Protein AF-A0A7S2CGE5-F1 (afdb_monomer)

Mean predicted aligned error: 15.06 Å

Secondary structure (DSSP, 8-state):
-----PPPTT--------TTSPPP--TTT-----BTTB-EE--SS--GGGG-EEHHHHHHHHHH-SSGGGGTB-TTT-PBP--S--SS-SS-HHHHHHHHHHHHHHH--

Structure (mmCIF, N/CA/C/O backbone):
data_AF-A0A7S2CGE5-F1
#
_entry.id   AF-A0A7S2CGE5-F1
#
loop_
_atom_site.group_PDB
_atom_site.id
_atom_site.type_symbol
_atom_site.label_atom_id
_atom_site.label_alt_id
_atom_site.label_comp_id
_atom_site.label_asym_id
_atom_site.label_entity_id
_atom_site.label_seq_id
_atom_site.pdbx_PDB_ins_code
_atom_site.Cartn_x
_atom_site.Cartn_y
_atom_site.Cartn_z
_atom_site.occupancy
_atom_site.B_iso_or_equiv
_atom_site.auth_seq_id
_atom_site.auth_comp_id
_atom_site.auth_asym_id
_atom_site.auth_atom_id
_atom_site.pdbx_PDB_model_num
ATOM 1 N N . GLN A 1 1 ? -40.946 29.795 0.518 1.00 42.22 1 GLN A N 1
ATOM 2 C CA . GLN A 1 1 ? -39.621 29.555 1.128 1.00 42.22 1 GLN A CA 1
ATOM 3 C C . GLN A 1 1 ? -39.083 28.282 0.506 1.00 42.22 1 GLN A C 1
ATOM 5 O O . GLN A 1 1 ? -39.381 27.194 0.972 1.00 42.22 1 GLN A O 1
ATOM 10 N N . GLY A 1 2 ? -38.450 28.428 -0.653 1.00 48.34 2 GLY A N 1
ATOM 11 C CA . GLY A 1 2 ? -37.945 27.319 -1.448 1.00 48.34 2 GLY A CA 1
ATOM 12 C C . GLY A 1 2 ? -36.465 27.532 -1.679 1.00 48.34 2 GLY A C 1
ATOM 13 O O . GLY A 1 2 ? -36.089 28.561 -2.22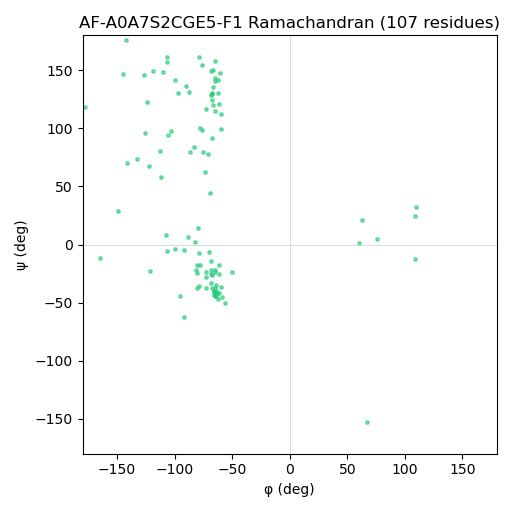3 1.00 48.34 2 GLY A O 1
ATOM 14 N N . TYR A 1 3 ? -35.662 26.557 -1.269 1.00 43.81 3 TYR A N 1
ATOM 15 C CA . TYR A 1 3 ? -34.275 26.420 -1.690 1.00 43.81 3 TYR A CA 1
ATOM 16 C C . TYR A 1 3 ? -33.996 24.928 -1.885 1.00 43.81 3 TYR A C 1
ATOM 18 O O . TYR A 1 3 ? -33.287 24.294 -1.113 1.00 43.81 3 TYR A O 1
ATOM 26 N N . LEU A 1 4 ? -34.593 24.349 -2.931 1.00 52.94 4 LEU A N 1
ATOM 27 C CA . LEU A 1 4 ? -34.052 23.141 -3.551 1.00 52.94 4 LEU A CA 1
ATOM 28 C C . LEU A 1 4 ? -32.838 23.573 -4.381 1.00 52.94 4 LEU A C 1
ATOM 30 O O . LEU A 1 4 ? -32.926 23.793 -5.587 1.00 52.94 4 LEU A O 1
ATOM 34 N N . GLY A 1 5 ? -31.710 23.767 -3.700 1.00 41.06 5 GLY A N 1
ATOM 35 C CA . GLY A 1 5 ? -30.412 23.941 -4.335 1.00 41.06 5 GLY A CA 1
ATOM 36 C C . GLY A 1 5 ? -29.896 22.579 -4.777 1.00 41.06 5 GLY A C 1
ATOM 37 O O . GLY A 1 5 ? -29.410 21.797 -3.967 1.00 41.06 5 GLY A O 1
ATOM 38 N N . ARG A 1 6 ? -30.036 22.275 -6.065 1.00 44.06 6 ARG A N 1
ATOM 39 C CA . ARG A 1 6 ? -29.424 21.108 -6.704 1.00 44.06 6 ARG A CA 1
ATOM 40 C C . ARG A 1 6 ? -27.893 21.243 -6.573 1.00 44.06 6 ARG A C 1
ATOM 42 O O . ARG A 1 6 ? -27.367 22.254 -7.042 1.00 44.06 6 ARG A O 1
ATOM 49 N N . PRO A 1 7 ? -27.169 20.304 -5.936 1.00 45.47 7 PRO A N 1
ATOM 50 C CA . PRO A 1 7 ? -25.721 20.424 -5.806 1.00 45.47 7 PRO A CA 1
ATOM 51 C C . PRO A 1 7 ? -25.056 20.353 -7.193 1.00 45.47 7 PRO A C 1
ATOM 53 O O . PRO A 1 7 ? -25.539 19.624 -8.068 1.00 45.47 7 PRO A O 1
ATOM 56 N N . PRO A 1 8 ? -23.976 21.122 -7.429 1.00 42.09 8 PRO A N 1
ATOM 57 C CA . PRO A 1 8 ? -23.293 21.149 -8.715 1.00 42.09 8 PRO A CA 1
ATOM 58 C C . PRO A 1 8 ? -22.710 19.773 -9.053 1.00 42.09 8 PRO A C 1
ATOM 60 O O . PRO A 1 8 ? -21.999 19.155 -8.259 1.00 42.09 8 PRO A O 1
ATOM 63 N N . ALA A 1 9 ? -23.002 19.309 -10.267 1.00 49.25 9 ALA A N 1
ATOM 64 C CA . ALA A 1 9 ? -22.442 18.102 -10.853 1.00 49.25 9 ALA A CA 1
ATOM 65 C C . ALA A 1 9 ? -20.961 18.323 -11.213 1.00 49.25 9 ALA A C 1
ATOM 67 O O . ALA A 1 9 ? -20.640 18.571 -12.369 1.00 49.25 9 ALA A O 1
ATOM 68 N N . SER A 1 10 ? -20.061 18.288 -10.227 1.00 59.66 10 SER A N 1
ATOM 69 C CA . SER A 1 10 ? -18.611 18.171 -10.484 1.00 59.66 10 SER A CA 1
ATOM 70 C C . SER A 1 10 ? -17.749 17.783 -9.283 1.00 59.66 10 SER A C 1
ATOM 72 O O . SER A 1 10 ? -16.595 17.419 -9.475 1.00 59.66 10 SER A O 1
ATOM 74 N N . ARG A 1 11 ? -18.261 17.788 -8.050 1.00 49.34 11 ARG A N 1
ATOM 75 C CA . ARG A 1 11 ? -17.490 17.296 -6.901 1.00 49.34 11 ARG A CA 1
ATOM 76 C C . ARG A 1 11 ? -18.045 15.951 -6.491 1.00 49.34 11 ARG A C 1
ATOM 78 O O . ARG A 1 11 ? -19.015 15.894 -5.748 1.00 49.34 11 ARG A O 1
ATOM 85 N N . ARG A 1 12 ? -17.448 14.870 -6.995 1.00 48.12 12 ARG A N 1
ATOM 86 C CA . ARG A 1 12 ? -17.553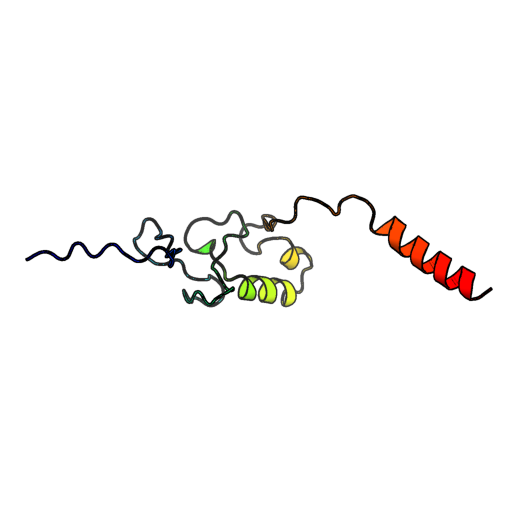 13.566 -6.330 1.00 48.12 12 ARG A CA 1
ATOM 87 C C . ARG A 1 12 ? -16.957 13.776 -4.936 1.00 48.12 12 ARG A C 1
ATOM 89 O O . ARG A 1 12 ? -15.751 14.007 -4.866 1.00 48.12 12 ARG A O 1
ATOM 96 N N . PRO A 1 13 ? -17.712 13.725 -3.828 1.00 46.72 13 PRO A N 1
ATOM 97 C CA . PRO A 1 13 ? -17.067 13.474 -2.563 1.00 46.72 13 PRO A CA 1
ATOM 98 C C . PRO A 1 13 ? -16.780 11.976 -2.600 1.00 46.72 13 PRO A C 1
ATOM 100 O O . PRO A 1 13 ? -17.660 11.163 -2.327 1.00 46.72 13 PRO A O 1
ATOM 103 N N . CYS A 1 14 ? -15.557 11.586 -2.949 1.00 44.91 14 CYS A N 1
ATOM 104 C CA . CYS A 1 14 ? -15.057 10.257 -2.600 1.00 44.91 14 CYS A CA 1
ATOM 105 C C . CYS A 1 14 ? -14.833 10.175 -1.076 1.00 44.91 14 CYS A C 1
ATOM 107 O O . CYS A 1 14 ? -13.807 9.693 -0.621 1.00 44.91 14 CYS A O 1
ATOM 109 N N . ALA A 1 15 ? -15.767 10.672 -0.261 1.00 51.34 15 ALA A N 1
ATOM 110 C CA . ALA A 1 15 ? -15.790 10.407 1.164 1.00 51.34 15 ALA A CA 1
ATOM 111 C C . ALA A 1 15 ? -16.557 9.098 1.325 1.00 51.34 15 ALA A C 1
ATOM 113 O O . ALA A 1 15 ? -17.762 9.075 1.564 1.00 51.34 15 ALA A O 1
ATOM 114 N N . MET A 1 16 ? -15.857 7.999 1.070 1.00 55.38 16 MET A N 1
ATOM 115 C CA . MET A 1 16 ? -16.330 6.656 1.378 1.00 55.38 16 MET A CA 1
ATOM 116 C C . MET A 1 16 ? -16.365 6.566 2.904 1.00 55.38 16 MET A C 1
ATOM 118 O O . MET A 1 16 ? -15.347 6.327 3.542 1.00 55.38 16 MET A O 1
ATOM 122 N N . VAL A 1 17 ? -17.519 6.904 3.476 1.00 52.84 17 VAL A N 1
ATOM 123 C CA . VAL A 1 17 ? -17.778 6.841 4.913 1.00 52.84 17 VAL A CA 1
ATOM 124 C C . VAL A 1 17 ? -17.748 5.365 5.309 1.00 52.84 17 VAL A C 1
ATOM 126 O O . VAL A 1 17 ? -18.491 4.561 4.746 1.00 52.84 17 VAL A O 1
ATOM 129 N N . ASP A 1 18 ? -16.848 4.997 6.220 1.00 56.41 18 ASP A N 1
ATOM 130 C CA . ASP A 1 18 ? -16.852 3.669 6.840 1.00 56.41 18 ASP A CA 1
ATOM 131 C C . ASP A 1 18 ? -18.135 3.493 7.683 1.00 56.41 18 ASP A C 1
ATOM 133 O O . ASP A 1 18 ? -18.733 4.488 8.087 1.00 56.41 18 ASP A O 1
ATOM 137 N N . ASP A 1 19 ? -18.569 2.259 7.973 1.00 57.38 19 ASP A N 1
ATOM 138 C CA . ASP A 1 19 ? -19.809 1.934 8.724 1.00 57.38 19 ASP A CA 1
ATOM 139 C C . ASP A 1 19 ? -19.943 2.705 10.060 1.00 57.38 19 ASP A C 1
ATOM 141 O O . ASP A 1 19 ? -21.037 2.988 10.541 1.00 57.38 19 ASP A O 1
ATOM 145 N N . THR A 1 20 ? -18.811 3.154 10.606 1.00 60.50 20 THR A N 1
ATOM 146 C CA . THR A 1 20 ? -18.688 3.978 11.818 1.00 60.50 20 THR A CA 1
ATOM 147 C C . THR A 1 20 ? -18.904 5.490 11.631 1.00 60.50 20 THR A C 1
ATOM 149 O O . THR A 1 20 ? -18.758 6.247 12.592 1.00 60.50 20 THR A O 1
ATOM 152 N N . GLY A 1 21 ? -19.227 5.983 10.431 1.00 61.34 21 GLY A N 1
ATOM 153 C CA . GLY A 1 21 ? -19.433 7.420 10.184 1.00 61.34 21 GLY A CA 1
ATOM 154 C C . GLY A 1 21 ? -18.141 8.251 10.114 1.00 61.34 21 GLY A C 1
ATOM 155 O O . GLY A 1 21 ? -18.204 9.474 10.000 1.00 61.34 21 GLY A O 1
ATOM 156 N N . THR A 1 22 ? -16.972 7.605 10.182 1.00 68.50 22 THR A N 1
ATOM 157 C CA . THR A 1 22 ? -15.653 8.259 10.231 1.00 68.50 22 THR A CA 1
ATOM 158 C C . THR A 1 22 ? -14.992 8.255 8.852 1.00 68.50 22 THR 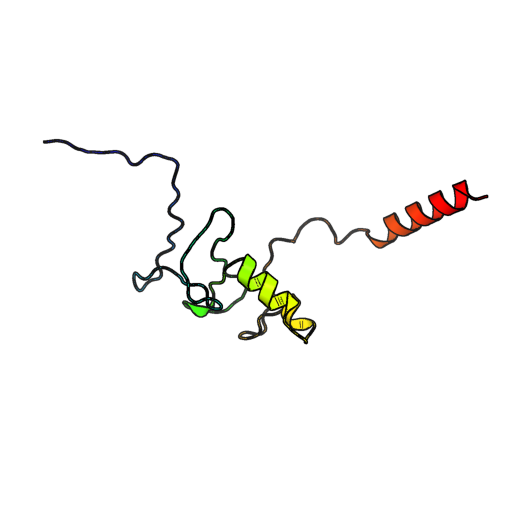A C 1
ATOM 160 O O . THR A 1 22 ? -15.100 7.283 8.098 1.00 68.50 22 THR A O 1
ATOM 163 N N . ARG A 1 23 ? -14.312 9.355 8.500 1.00 74.50 23 ARG A N 1
ATOM 164 C CA . ARG A 1 23 ? -13.541 9.458 7.251 1.00 74.50 23 ARG A CA 1
ATOM 165 C C . ARG A 1 23 ? -12.348 8.493 7.311 1.00 74.50 23 ARG A C 1
ATOM 167 O O . ARG A 1 23 ? -11.697 8.419 8.353 1.00 74.50 23 ARG A O 1
ATOM 174 N N . PRO A 1 24 ? -12.058 7.739 6.239 1.00 79.88 24 PRO A N 1
ATOM 175 C CA . PRO A 1 24 ? -10.892 6.868 6.216 1.00 79.88 24 PRO A CA 1
ATOM 176 C C . PRO A 1 24 ? -9.621 7.715 6.352 1.00 79.88 24 PRO A C 1
ATOM 178 O O . PRO A 1 24 ? -9.542 8.799 5.784 1.00 79.88 24 PRO A O 1
ATOM 181 N N . VAL A 1 25 ? -8.640 7.211 7.101 1.00 88.12 25 VAL A N 1
ATOM 182 C CA . VAL A 1 25 ? -7.336 7.855 7.327 1.00 88.12 25 VAL A CA 1
ATOM 183 C C . VAL A 1 25 ? -6.225 6.960 6.793 1.00 88.12 25 VAL A C 1
ATOM 185 O O . VAL A 1 25 ? -6.340 5.730 6.813 1.00 88.12 25 VAL A O 1
ATOM 188 N N . CYS A 1 26 ? -5.126 7.551 6.337 1.00 89.44 26 CYS A N 1
ATOM 189 C CA . CYS A 1 26 ? -3.951 6.790 5.929 1.00 89.44 26 CYS A CA 1
ATOM 190 C C . CYS A 1 26 ? -3.295 6.123 7.143 1.00 89.44 26 CYS A C 1
ATOM 192 O O . CYS A 1 26 ? -2.931 6.794 8.105 1.00 89.44 26 CYS A O 1
ATOM 194 N N . ARG A 1 27 ? -3.033 4.813 7.089 1.00 89.19 27 ARG A N 1
ATOM 195 C CA . ARG A 1 27 ? -2.392 4.100 8.215 1.00 89.19 27 ARG A CA 1
ATOM 196 C C . ARG A 1 27 ? -0.922 4.480 8.472 1.00 89.19 27 ARG A C 1
ATOM 198 O O . ARG A 1 27 ? -0.374 4.070 9.488 1.00 89.19 27 ARG A O 1
ATOM 205 N N . PHE A 1 28 ? -0.270 5.167 7.530 1.00 88.69 28 PHE A N 1
ATOM 206 C CA . PHE A 1 28 ? 1.149 5.536 7.621 1.00 88.69 28 PHE A CA 1
ATOM 207 C C . PHE A 1 28 ? 1.356 6.952 8.165 1.00 88.69 28 PHE A C 1
ATOM 209 O O . PHE A 1 28 ? 2.207 7.140 9.026 1.00 88.69 28 PHE A O 1
ATOM 216 N N . CYS A 1 29 ? 0.578 7.933 7.694 1.00 90.56 29 CYS A N 1
ATOM 217 C CA . CYS A 1 29 ? 0.678 9.326 8.148 1.00 90.56 29 CYS A CA 1
ATOM 218 C C . CYS A 1 29 ? -0.473 9.776 9.060 1.00 90.56 29 CYS A C 1
ATOM 220 O O . CYS A 1 29 ? -0.406 10.872 9.599 1.00 90.56 29 CYS A O 1
ATOM 222 N N . LEU A 1 30 ? -1.495 8.932 9.259 1.00 88.19 30 LEU A N 1
ATOM 223 C CA . LEU A 1 30 ? -2.657 9.174 10.128 1.00 88.19 30 LEU A CA 1
ATOM 224 C C . LEU A 1 30 ? -3.540 10.365 9.717 1.00 88.19 30 LEU A C 1
ATOM 226 O O . LEU A 1 30 ? -4.315 10.863 10.525 1.00 88.19 30 LEU A O 1
ATOM 230 N N . GLU A 1 31 ? -3.448 10.777 8.455 1.00 86.62 31 GLU A N 1
ATOM 231 C CA . GLU A 1 31 ? -4.131 11.939 7.882 1.00 86.62 31 GLU A CA 1
ATOM 232 C C . GLU A 1 31 ? -5.232 11.500 6.893 1.00 86.62 31 GLU A C 1
ATOM 234 O O . GLU A 1 31 ? -5.087 10.453 6.246 1.00 86.62 31 GLU A O 1
ATOM 239 N N . ASP A 1 32 ? -6.319 12.275 6.776 1.00 80.44 32 ASP A N 1
ATOM 240 C CA . ASP A 1 32 ? -7.439 12.049 5.834 1.00 80.44 32 ASP A CA 1
ATOM 241 C C . ASP A 1 32 ? -7.472 13.048 4.664 1.00 80.44 32 ASP A C 1
ATOM 243 O O . ASP A 1 32 ? -8.436 13.099 3.889 1.00 80.44 32 ASP A O 1
ATOM 247 N N . THR A 1 33 ? -6.425 13.864 4.554 1.00 76.81 33 THR A N 1
ATOM 248 C CA . THR A 1 33 ? -6.255 14.860 3.500 1.00 76.81 33 THR A CA 1
ATOM 249 C C . THR A 1 33 ? -6.111 14.176 2.142 1.00 76.81 33 THR A C 1
ATOM 251 O O . THR A 1 33 ? -5.138 13.478 1.880 1.00 76.81 33 THR A O 1
ATOM 254 N N . VAL A 1 34 ? -7.086 14.408 1.263 1.00 70.31 34 VAL A N 1
ATOM 255 C CA . VAL A 1 34 ? -7.058 13.964 -0.132 1.00 70.31 34 VAL A CA 1
ATOM 256 C C . VAL A 1 34 ? -6.722 15.170 -0.998 1.00 70.31 34 VAL A C 1
ATOM 258 O O . VAL A 1 34 ? -7.603 15.970 -1.316 1.00 70.31 34 VAL A O 1
ATOM 261 N N . GLU A 1 35 ? -5.449 15.298 -1.359 1.00 71.75 35 GLU A N 1
ATOM 262 C CA . GLU A 1 35 ? -4.998 16.274 -2.355 1.00 71.75 35 GLU A CA 1
ATOM 263 C C . GLU A 1 35 ? -5.288 15.752 -3.775 1.00 71.75 35 GLU A C 1
ATOM 265 O O . GLU A 1 35 ? -5.496 14.552 -3.989 1.00 71.75 35 GLU A O 1
ATOM 270 N N . GLU A 1 36 ? -5.307 16.640 -4.775 1.00 69.69 36 GLU A N 1
ATOM 271 C CA . GLU A 1 36 ? -5.497 16.257 -6.182 1.00 69.69 36 GLU A CA 1
ATOM 272 C C . GLU A 1 36 ? -4.386 15.293 -6.644 1.00 69.69 36 GLU A C 1
ATOM 274 O O . GLU A 1 36 ? -3.277 15.702 -6.971 1.00 69.69 36 GLU A O 1
ATOM 279 N N . GLY A 1 37 ? -4.701 13.993 -6.666 1.00 67.75 37 GLY A N 1
ATOM 280 C CA . GLY A 1 37 ? -3.789 12.913 -7.066 1.00 67.75 37 GLY A CA 1
ATOM 281 C C . GLY A 1 37 ? -3.295 12.018 -5.923 1.00 67.75 37 GLY A C 1
ATOM 282 O O . GLY A 1 37 ? -2.797 10.927 -6.201 1.00 67.75 37 GLY A O 1
ATOM 283 N N . ASP A 1 38 ? -3.498 12.408 -4.661 1.00 79.25 38 ASP A N 1
ATOM 284 C CA . ASP A 1 38 ? -3.052 11.659 -3.474 1.00 79.25 38 ASP A CA 1
ATOM 285 C C . ASP A 1 38 ? -4.244 11.087 -2.691 1.00 79.25 38 ASP A C 1
ATOM 287 O O . ASP A 1 38 ? -4.502 11.385 -1.527 1.00 79.25 38 ASP A O 1
ATOM 291 N N . GLU A 1 39 ? -5.039 10.266 -3.376 1.00 84.38 39 GLU A N 1
ATOM 292 C CA . GLU A 1 39 ? -6.206 9.619 -2.780 1.00 84.38 39 GLU A CA 1
ATOM 293 C C . GLU A 1 39 ? -5.833 8.432 -1.878 1.00 84.38 39 GLU A C 1
ATOM 295 O O . GLU A 1 39 ? -4.815 7.755 -2.063 1.00 84.38 39 GLU A O 1
ATOM 300 N N . LEU A 1 40 ? -6.716 8.138 -0.922 1.00 88.19 40 LEU A N 1
ATOM 301 C CA . LEU A 1 40 ? -6.640 6.931 -0.108 1.00 88.19 40 LEU A CA 1
ATOM 302 C C . LEU A 1 40 ? -7.030 5.703 -0.935 1.00 88.19 40 LEU A C 1
ATOM 304 O O . LEU A 1 40 ? -8.177 5.547 -1.355 1.00 88.19 40 LEU A O 1
ATOM 308 N N . ILE A 1 41 ? -6.076 4.795 -1.104 1.00 88.81 41 ILE A N 1
ATOM 309 C CA . ILE A 1 41 ? -6.231 3.517 -1.796 1.00 88.81 41 ILE A CA 1
ATOM 310 C C . ILE A 1 41 ? -6.245 2.351 -0.802 1.00 88.81 41 ILE A C 1
ATOM 312 O O . ILE A 1 41 ? -5.707 2.442 0.301 1.00 88.81 41 ILE A O 1
ATOM 316 N N . ALA A 1 42 ? -6.834 1.225 -1.213 1.00 90.00 42 ALA A N 1
ATOM 317 C CA . ALA A 1 42 ? -6.812 -0.036 -0.472 1.00 90.00 42 ALA A CA 1
ATOM 318 C C . ALA A 1 42 ? -5.987 -1.089 -1.237 1.00 90.00 42 ALA A C 1
ATOM 320 O O . ALA A 1 42 ? -6.552 -1.924 -1.944 1.00 90.00 42 ALA A O 1
ATOM 321 N N . PRO A 1 43 ? -4.644 -1.063 -1.140 1.00 89.00 43 PRO A N 1
ATOM 322 C CA . PRO A 1 43 ? -3.775 -1.840 -2.020 1.00 89.00 43 PRO A CA 1
ATOM 323 C C . PRO A 1 43 ? -3.683 -3.316 -1.625 1.00 89.00 43 PRO A C 1
ATOM 325 O O . PRO A 1 43 ? -3.057 -4.091 -2.332 1.00 89.00 43 PRO A O 1
ATOM 328 N N . CYS A 1 44 ? -4.237 -3.736 -0.488 1.00 90.88 44 CYS A N 1
ATOM 329 C CA . CYS A 1 44 ? -4.081 -5.092 0.035 1.00 90.88 44 CYS A CA 1
ATOM 330 C C . CYS A 1 44 ? -5.372 -5.600 0.687 1.00 90.88 44 CYS A C 1
ATOM 332 O O . CYS A 1 44 ? -6.341 -4.863 0.834 1.00 90.88 44 CYS A O 1
ATOM 334 N N . LEU A 1 45 ? -5.363 -6.863 1.122 1.00 87.31 45 LEU A N 1
ATOM 335 C CA . LEU A 1 45 ? -6.511 -7.542 1.740 1.00 87.31 45 LEU A CA 1
ATOM 336 C C . LEU A 1 45 ? -6.729 -7.189 3.223 1.00 87.31 45 LEU A C 1
ATOM 338 O O . LEU A 1 45 ? -7.440 -7.903 3.926 1.00 87.31 45 LEU A O 1
ATOM 342 N N . CYS A 1 46 ? -6.098 -6.128 3.731 1.00 86.31 46 CYS A N 1
ATOM 343 C CA . CYS A 1 46 ? -6.380 -5.662 5.087 1.00 86.31 46 CYS A CA 1
ATOM 344 C C . CYS A 1 46 ? -7.859 -5.255 5.215 1.00 86.31 46 CYS A C 1
ATOM 346 O O . CYS A 1 46 ? -8.471 -4.754 4.272 1.00 86.31 46 CYS A O 1
ATOM 348 N N . SER A 1 47 ? -8.426 -5.456 6.400 1.00 85.19 47 SER A N 1
ATOM 349 C CA . SER A 1 47 ? -9.805 -5.098 6.738 1.00 85.19 47 SER A CA 1
ATOM 350 C C . SER A 1 47 ? -9.859 -3.874 7.658 1.00 85.19 47 SER A C 1
ATOM 352 O O . SER A 1 47 ? -8.873 -3.525 8.308 1.00 85.19 47 SER A O 1
ATOM 354 N N . GLY A 1 48 ? -11.027 -3.230 7.727 1.00 83.12 48 GLY A N 1
ATOM 355 C CA . GLY A 1 48 ? -11.249 -2.040 8.556 1.00 83.12 48 GLY A CA 1
ATOM 356 C C . GLY A 1 48 ? -10.472 -0.809 8.078 1.00 83.12 48 GLY A C 1
ATOM 357 O O . GLY A 1 48 ? -10.143 -0.689 6.897 1.00 83.12 48 GLY A O 1
ATOM 358 N N . SER A 1 49 ? -10.158 0.096 9.006 1.00 79.62 49 SER A N 1
ATOM 359 C CA . SER A 1 49 ? -9.439 1.350 8.737 1.00 79.62 49 SER A CA 1
ATOM 360 C C . SER A 1 49 ? -7.982 1.143 8.303 1.00 79.62 49 SER A C 1
ATOM 362 O O . SER A 1 49 ? -7.442 1.943 7.546 1.00 79.62 49 SER A O 1
ATOM 364 N N . MET A 1 50 ? -7.352 0.029 8.696 1.00 82.75 50 MET A N 1
ATOM 365 C CA . MET A 1 50 ? -5.946 -0.273 8.384 1.00 82.75 50 MET A CA 1
ATOM 366 C C . MET A 1 50 ? -5.679 -0.593 6.908 1.00 82.75 50 MET A C 1
ATOM 368 O O . MET A 1 50 ? -4.523 -0.784 6.524 1.00 82.75 50 MET A O 1
ATOM 372 N N . LYS A 1 51 ? -6.721 -0.706 6.080 1.00 87.25 51 LYS A N 1
ATOM 373 C CA . LYS A 1 51 ? -6.569 -0.986 4.649 1.00 87.25 51 LYS A CA 1
ATOM 374 C C . LYS A 1 51 ? -6.249 0.257 3.825 1.00 87.25 51 LYS A C 1
ATOM 376 O O . LYS A 1 51 ? -5.699 0.101 2.741 1.00 87.25 51 LYS A O 1
ATOM 381 N N . TYR A 1 52 ? -6.570 1.448 4.332 1.00 89.06 52 TYR A N 1
ATOM 382 C CA . TYR A 1 52 ? -6.435 2.704 3.601 1.00 89.06 52 TYR A CA 1
ATOM 383 C C . TYR A 1 52 ? -5.035 3.309 3.758 1.00 89.06 52 TYR A C 1
ATOM 385 O O . TYR A 1 52 ? -4.502 3.427 4.866 1.00 89.06 52 TYR A O 1
ATOM 393 N N . VAL A 1 53 ? -4.432 3.696 2.635 1.00 90.31 53 VAL A N 1
ATOM 394 C CA . VAL A 1 53 ? -3.133 4.380 2.566 1.00 90.31 53 VAL A CA 1
ATOM 395 C C . VAL A 1 53 ? -3.133 5.383 1.421 1.00 90.31 53 VAL A C 1
ATOM 397 O O . VAL A 1 53 ? -3.744 5.119 0.392 1.00 90.31 53 VAL A O 1
ATOM 400 N N . HIS A 1 54 ? -2.437 6.509 1.563 1.00 91.25 54 HIS A N 1
ATOM 401 C CA . HIS A 1 54 ? -2.190 7.392 0.421 1.00 91.25 54 HIS A CA 1
ATOM 402 C C . HIS A 1 54 ? -1.282 6.706 -0.600 1.00 91.25 54 HIS A C 1
ATOM 404 O O . HIS A 1 54 ? -0.416 5.905 -0.219 1.00 91.25 54 HIS A O 1
ATOM 410 N N . ARG A 1 55 ? -1.447 7.054 -1.880 1.00 88.94 55 ARG A N 1
ATOM 411 C CA . ARG A 1 55 ? -0.567 6.584 -2.961 1.00 88.94 55 ARG A CA 1
ATOM 412 C C . ARG A 1 55 ? 0.890 6.945 -2.663 1.00 88.94 55 ARG A C 1
ATOM 414 O O . ARG A 1 55 ? 1.729 6.046 -2.609 1.00 88.94 55 ARG A O 1
ATOM 421 N N . SER A 1 56 ? 1.163 8.206 -2.325 1.00 89.69 56 SER A N 1
ATOM 422 C CA . SER A 1 56 ? 2.525 8.660 -2.016 1.00 89.69 56 SER A CA 1
ATOM 423 C C . SER A 1 56 ? 3.107 7.987 -0.774 1.00 89.69 56 SER A C 1
ATOM 425 O O . SER A 1 56 ? 4.269 7.583 -0.772 1.00 89.69 56 SER A O 1
ATOM 427 N N . CYS A 1 57 ? 2.306 7.793 0.280 1.00 90.62 57 CYS A N 1
ATOM 428 C CA . CYS A 1 57 ? 2.774 7.094 1.480 1.00 90.62 57 CYS A CA 1
ATOM 429 C C . CYS A 1 57 ? 3.115 5.624 1.198 1.00 90.62 57 CYS A C 1
ATOM 431 O O . CYS A 1 57 ? 4.076 5.101 1.763 1.00 90.62 57 CYS A O 1
ATOM 433 N N . LEU A 1 58 ? 2.341 4.951 0.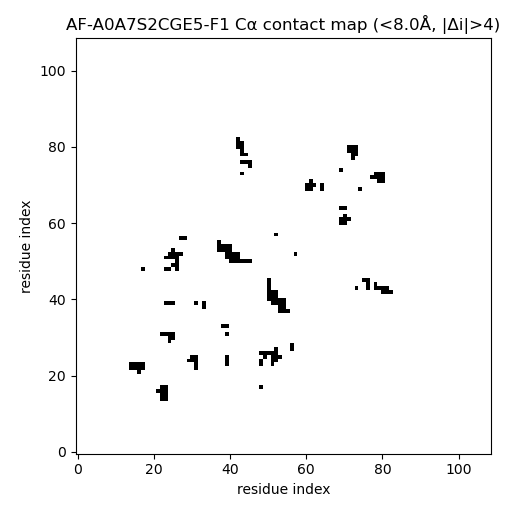341 1.00 90.25 58 LEU A N 1
ATOM 434 C CA . LEU A 1 58 ? 2.638 3.581 -0.064 1.00 90.25 58 LEU A CA 1
ATOM 435 C C . LEU A 1 58 ? 3.939 3.509 -0.868 1.00 90.25 58 LEU A C 1
ATOM 437 O O . LEU A 1 58 ? 4.749 2.623 -0.609 1.00 90.25 58 LEU A O 1
ATOM 441 N N . ASP A 1 59 ? 4.161 4.428 -1.803 1.00 89.19 59 ASP A N 1
ATOM 442 C CA . ASP A 1 59 ? 5.386 4.433 -2.605 1.00 89.19 59 ASP A CA 1
ATOM 443 C C . ASP A 1 59 ? 6.629 4.729 -1.762 1.00 89.19 59 ASP A C 1
ATOM 445 O O . ASP A 1 59 ? 7.631 4.026 -1.893 1.00 89.19 59 ASP A O 1
ATOM 449 N N . GLN A 1 60 ? 6.550 5.672 -0.819 1.00 90.12 60 GLN A N 1
ATOM 450 C CA . GLN A 1 60 ? 7.632 5.896 0.147 1.00 90.12 60 GLN A CA 1
ATOM 451 C C . GLN A 1 60 ? 7.921 4.637 0.973 1.00 90.12 60 GLN A C 1
ATOM 453 O O . GLN A 1 60 ? 9.073 4.228 1.089 1.00 90.12 60 GLN A O 1
ATOM 458 N N . TRP A 1 61 ? 6.880 3.962 1.472 1.00 88.75 61 TRP A N 1
ATOM 459 C CA . TRP A 1 61 ? 7.038 2.712 2.220 1.00 88.75 61 TRP A CA 1
ATOM 460 C C . TRP A 1 61 ? 7.726 1.606 1.402 1.00 88.75 61 TRP A C 1
ATOM 462 O O . TRP A 1 61 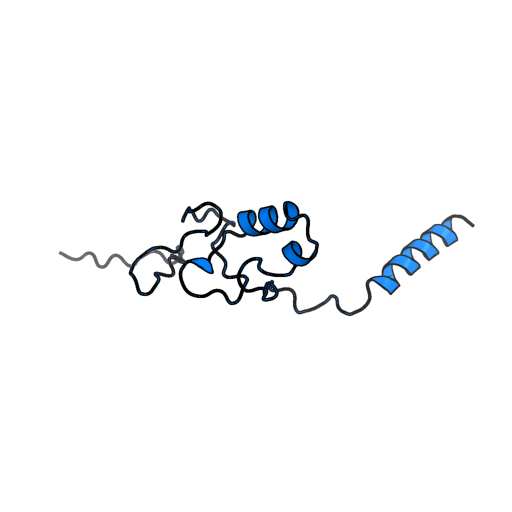? 8.508 0.817 1.936 1.00 88.75 61 TRP A O 1
ATOM 472 N N . ARG A 1 62 ? 7.446 1.531 0.096 1.00 87.69 62 ARG A N 1
ATOM 473 C CA . ARG A 1 62 ? 8.067 0.549 -0.808 1.00 87.69 62 ARG A CA 1
ATOM 474 C C . ARG A 1 62 ? 9.555 0.826 -1.021 1.00 87.69 62 ARG A C 1
ATOM 476 O O . ARG A 1 62 ? 10.306 -0.129 -1.182 1.00 87.69 62 ARG A O 1
ATOM 483 N N . ILE A 1 63 ? 9.962 2.094 -1.015 1.00 85.94 63 ILE A N 1
ATOM 484 C CA . ILE A 1 63 ? 11.358 2.516 -1.209 1.00 85.94 63 ILE A CA 1
ATOM 485 C C . ILE A 1 63 ? 12.173 2.377 0.085 1.00 85.94 63 ILE A C 1
ATOM 487 O O . ILE A 1 63 ? 13.333 1.982 0.030 1.00 85.94 63 ILE A O 1
ATOM 491 N N . ASP A 1 64 ? 11.572 2.675 1.238 1.00 85.62 64 ASP A N 1
ATOM 492 C CA . ASP A 1 64 ? 12.248 2.633 2.545 1.00 85.62 64 ASP A CA 1
ATOM 493 C C . ASP A 1 64 ? 12.526 1.198 3.036 1.00 85.62 64 ASP A C 1
ATOM 495 O O . ASP A 1 64 ? 13.438 0.941 3.824 1.00 85.62 64 ASP A O 1
ATOM 499 N N . GLY A 1 65 ? 11.756 0.221 2.552 1.00 78.38 65 GLY A N 1
ATOM 500 C CA . GLY A 1 65 ? 11.902 -1.165 2.975 1.00 78.38 65 GLY A CA 1
ATOM 501 C C . GLY A 1 65 ? 13.218 -1.813 2.527 1.00 78.38 65 GLY A C 1
ATOM 502 O O . GLY A 1 65 ? 13.495 -1.933 1.340 1.00 78.38 65 GLY A O 1
ATOM 503 N N . PHE A 1 66 ? 13.977 -2.345 3.489 1.00 78.06 66 PHE A N 1
ATOM 504 C CA . PHE A 1 66 ? 15.193 -3.136 3.237 1.00 78.06 66 PHE A CA 1
ATOM 505 C C . PHE A 1 66 ? 14.935 -4.501 2.580 1.00 78.06 66 PHE A C 1
ATOM 507 O O . PHE A 1 66 ? 15.846 -5.093 2.003 1.00 78.06 66 PHE A O 1
ATOM 514 N N . ASP A 1 67 ? 13.719 -5.037 2.705 1.00 84.31 67 ASP A N 1
ATOM 515 C CA . ASP A 1 67 ? 13.363 -6.345 2.160 1.00 84.31 67 ASP A CA 1
ATOM 516 C C . ASP A 1 67 ? 12.673 -6.187 0.797 1.00 84.31 67 ASP A C 1
ATOM 518 O O . ASP A 1 67 ? 11.692 -5.455 0.698 1.00 84.31 67 ASP A O 1
ATOM 522 N N . PRO A 1 68 ? 13.093 -6.911 -0.254 1.00 82.69 68 PRO A N 1
ATOM 523 C CA . PRO A 1 68 ? 12.519 -6.763 -1.594 1.00 82.69 68 PRO A CA 1
ATOM 524 C C . PRO A 1 68 ? 11.017 -7.090 -1.661 1.00 82.69 68 PRO A C 1
ATOM 526 O O . PRO A 1 68 ? 10.334 -6.709 -2.617 1.00 82.69 68 PRO A O 1
ATOM 529 N N . LYS A 1 69 ? 10.460 -7.788 -0.662 1.00 84.88 69 LYS A N 1
ATOM 530 C CA . LYS A 1 69 ? 9.027 -8.082 -0.607 1.00 84.88 69 LYS A CA 1
ATOM 531 C C . LYS A 1 69 ? 8.212 -6.882 -0.144 1.00 84.88 69 LYS A C 1
ATOM 533 O O . LYS A 1 69 ? 7.020 -6.883 -0.421 1.00 84.88 69 LYS A O 1
ATOM 538 N N . THR A 1 70 ? 8.783 -5.849 0.480 1.00 85.50 70 THR A N 1
ATOM 539 C CA . THR A 1 70 ? 8.030 -4.625 0.842 1.00 85.50 70 THR A CA 1
ATOM 540 C C . THR A 1 70 ? 7.537 -3.864 -0.387 1.00 85.50 70 THR A C 1
ATOM 542 O O . THR A 1 70 ? 6.540 -3.153 -0.303 1.00 85.50 70 THR A O 1
ATOM 545 N N . VAL A 1 71 ? 8.194 -4.054 -1.537 1.00 86.44 71 VAL A N 1
ATOM 546 C CA . VAL A 1 71 ? 7.832 -3.443 -2.824 1.00 86.44 71 VAL A CA 1
ATOM 547 C C . VAL A 1 71 ? 6.568 -4.070 -3.418 1.00 86.44 71 VAL A C 1
ATOM 549 O O . VAL A 1 71 ? 5.846 -3.417 -4.174 1.00 86.44 71 VAL A O 1
ATOM 552 N N . THR A 1 72 ? 6.301 -5.336 -3.096 1.00 88.62 72 THR A N 1
ATOM 553 C CA . THR A 1 72 ? 5.282 -6.170 -3.755 1.00 88.62 72 THR A CA 1
ATOM 554 C C . THR A 1 72 ? 4.219 -6.702 -2.798 1.00 88.62 72 THR A C 1
ATOM 556 O O . THR A 1 72 ? 3.112 -7.002 -3.236 1.00 88.62 72 THR A O 1
ATOM 559 N N . HIS A 1 73 ? 4.517 -6.795 -1.503 1.00 89.81 73 HIS A N 1
ATOM 560 C CA . HIS A 1 73 ? 3.671 -7.397 -0.480 1.00 89.81 73 HIS A CA 1
ATOM 561 C C . HIS A 1 73 ? 3.435 -6.439 0.686 1.00 89.81 73 HIS A C 1
ATOM 563 O O . HIS A 1 73 ? 4.314 -5.700 1.134 1.00 89.81 73 HIS A O 1
ATOM 569 N N . CYS A 1 74 ? 2.242 -6.527 1.262 1.00 89.88 74 CYS A N 1
ATOM 570 C CA . CYS A 1 74 ? 1.904 -5.806 2.475 1.00 89.88 74 CYS A CA 1
ATOM 571 C C . CYS A 1 74 ? 2.700 -6.335 3.678 1.00 89.88 74 CYS A C 1
ATOM 573 O O . CYS A 1 74 ? 2.677 -7.526 3.983 1.00 89.88 74 CYS A O 1
ATOM 575 N N . GLY A 1 75 ? 3.326 -5.439 4.445 1.00 86.94 75 GLY A N 1
ATOM 576 C CA . GLY A 1 75 ? 4.037 -5.805 5.676 1.00 86.94 75 GLY A CA 1
ATOM 577 C C . GLY A 1 75 ? 3.147 -6.442 6.753 1.00 86.94 75 GLY A C 1
ATOM 578 O O . GLY A 1 75 ? 3.648 -7.238 7.547 1.00 86.94 75 GLY A O 1
ATOM 579 N N . THR A 1 76 ? 1.841 -6.144 6.743 1.00 88.75 76 THR A N 1
ATOM 580 C CA . THR A 1 76 ? 0.866 -6.583 7.755 1.00 88.75 76 THR A CA 1
ATOM 581 C C . THR A 1 76 ? 0.187 -7.896 7.372 1.00 88.75 76 THR A C 1
ATOM 583 O O . THR A 1 76 ? 0.365 -8.892 8.062 1.00 88.75 76 THR A O 1
ATOM 586 N N . CYS A 1 77 ? -0.559 -7.929 6.263 1.00 89.38 77 CYS A N 1
ATOM 587 C CA . CYS A 1 77 ? -1.314 -9.119 5.853 1.00 89.38 77 CYS A CA 1
ATOM 588 C C . CYS A 1 77 ? -0.542 -10.056 4.912 1.00 89.38 77 CYS A C 1
ATOM 590 O O . CYS A 1 77 ? -1.062 -11.106 4.551 1.00 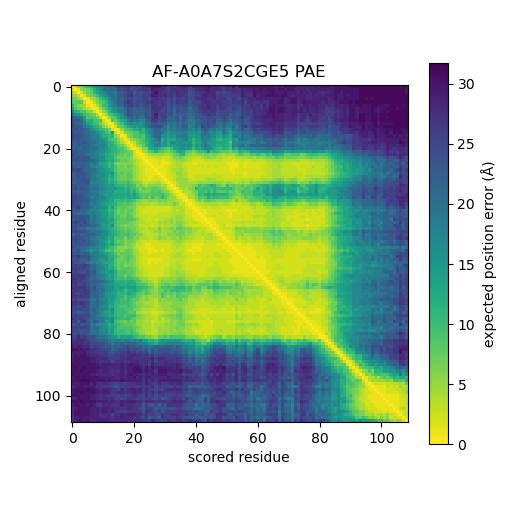89.38 77 CYS A O 1
ATOM 592 N N . LYS A 1 78 ? 0.673 -9.680 4.485 1.00 89.19 78 LYS A N 1
ATOM 593 C CA . LYS A 1 78 ? 1.538 -10.429 3.550 1.00 89.19 78 LYS A CA 1
ATOM 594 C C . LYS A 1 78 ? 0.953 -10.680 2.154 1.00 89.19 78 LYS A C 1
ATOM 596 O O . LYS A 1 78 ? 1.633 -11.271 1.327 1.00 89.19 78 LYS A O 1
ATOM 601 N N . ALA A 1 79 ? -0.252 -10.196 1.862 1.00 89.19 79 ALA A N 1
ATOM 602 C CA . ALA A 1 79 ? -0.841 -10.256 0.531 1.00 89.19 79 ALA A CA 1
ATOM 603 C C . ALA A 1 79 ? -0.090 -9.352 -0.458 1.00 89.19 79 ALA A C 1
ATOM 605 O O . ALA A 1 79 ? 0.422 -8.295 -0.075 1.00 89.19 79 ALA A O 1
ATOM 606 N N . THR A 1 80 ? -0.068 -9.751 -1.727 1.00 89.38 80 THR A N 1
ATOM 607 C CA . THR A 1 80 ? 0.473 -8.951 -2.831 1.00 89.38 80 THR A CA 1
ATOM 608 C C . THR A 1 80 ? -0.365 -7.691 -3.036 1.00 89.38 80 THR A C 1
ATOM 610 O O . THR A 1 80 ? -1.594 -7.730 -2.915 1.00 89.38 80 THR A O 1
ATOM 613 N N . PHE A 1 81 ? 0.288 -6.567 -3.330 1.00 88.06 81 PHE A N 1
ATOM 614 C CA . PHE A 1 81 ? -0.421 -5.328 -3.615 1.00 88.06 81 PHE A CA 1
ATOM 615 C C . PHE A 1 81 ? -1.202 -5.431 -4.931 1.00 88.06 81 PHE A C 1
ATOM 617 O O . PHE A 1 81 ? -0.643 -5.795 -5.963 1.00 88.06 81 PHE A O 1
ATOM 624 N N . ARG A 1 82 ? -2.490 -5.075 -4.905 1.00 81.88 82 ARG A N 1
ATOM 625 C CA . ARG A 1 82 ? -3.342 -4.969 -6.094 1.00 81.88 82 ARG A CA 1
ATOM 626 C C . ARG A 1 82 ? -3.121 -3.600 -6.732 1.00 81.88 82 ARG A C 1
ATOM 628 O O . ARG A 1 82 ? -3.849 -2.653 -6.453 1.00 81.88 82 ARG A O 1
ATOM 635 N N . MET A 1 83 ? -2.080 -3.491 -7.547 1.00 69.00 83 MET A N 1
ATOM 636 C CA . MET A 1 83 ? -1.908 -2.361 -8.458 1.00 69.00 83 MET A CA 1
ATOM 637 C C . MET A 1 83 ? -2.585 -2.726 -9.777 1.00 69.00 83 MET A C 1
ATOM 639 O O . MET A 1 83 ? -2.456 -3.858 -10.234 1.00 69.00 83 MET A O 1
ATOM 643 N N . GLU A 1 84 ? -3.335 -1.802 -10.368 1.00 58.12 84 GLU A N 1
ATOM 644 C CA . GLU A 1 84 ? -4.049 -1.999 -11.635 1.00 58.12 84 GLU A CA 1
ATOM 645 C C . GLU A 1 84 ? -3.066 -2.004 -12.822 1.00 58.12 84 GLU A C 1
ATOM 647 O O . GLU A 1 84 ? -3.074 -1.130 -13.682 1.00 58.12 84 GLU A O 1
ATOM 652 N N . GLN A 1 85 ? -2.154 -2.975 -12.826 1.00 53.78 85 GLN A N 1
ATOM 653 C CA . GLN A 1 85 ? -1.231 -3.281 -13.912 1.00 53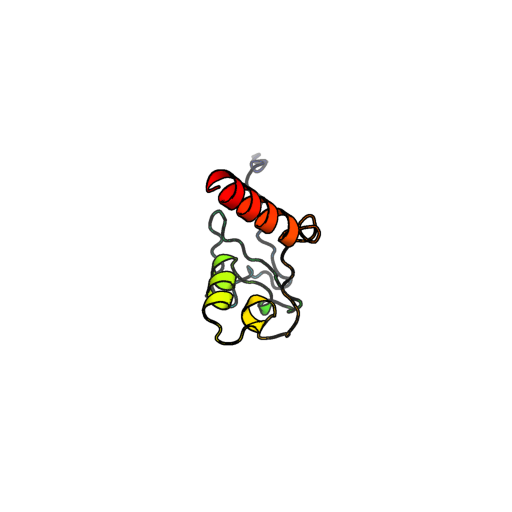.78 85 GLN A CA 1
ATOM 654 C C . GLN A 1 85 ? -1.454 -4.730 -14.336 1.00 53.78 85 GLN A C 1
ATOM 656 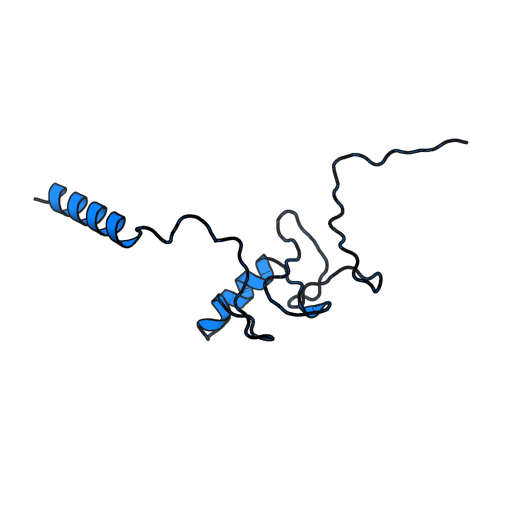O O . GLN A 1 85 ? -0.608 -5.592 -14.132 1.00 53.78 85 GLN A O 1
ATOM 661 N N . ASP A 1 86 ? -2.620 -4.994 -14.919 1.00 52.56 86 ASP A N 1
ATOM 662 C CA . ASP A 1 86 ? -2.878 -6.247 -15.623 1.00 52.56 86 ASP A CA 1
ATOM 663 C C . ASP A 1 86 ? -3.528 -5.935 -16.974 1.00 52.56 86 ASP A C 1
ATOM 665 O O . ASP A 1 86 ? -4.737 -6.004 -17.176 1.00 52.56 86 ASP A O 1
ATOM 669 N N . SER A 1 87 ? -2.708 -5.420 -17.887 1.00 49.84 87 SER A N 1
ATOM 670 C CA . SER A 1 87 ? -2.783 -5.708 -19.323 1.00 49.84 87 SER A CA 1
ATOM 671 C C . SER A 1 87 ? -1.650 -4.968 -20.038 1.00 49.84 87 SER A C 1
ATOM 673 O O . SER A 1 87 ? -1.613 -3.745 -20.045 1.00 49.84 87 SER A O 1
ATOM 675 N N . ALA A 1 88 ? -0.753 -5.731 -20.673 1.00 51.62 88 ALA A N 1
ATOM 676 C CA . ALA A 1 88 ? 0.200 -5.306 -21.715 1.00 51.62 88 ALA A CA 1
ATOM 677 C C . ALA A 1 88 ? 1.710 -5.228 -21.403 1.00 51.62 88 ALA A C 1
ATOM 679 O O . ALA A 1 88 ? 2.416 -4.473 -22.064 1.00 51.62 88 ALA A O 1
ATOM 680 N N . SER A 1 89 ? 2.272 -6.070 -20.530 1.00 48.69 89 SER A N 1
ATOM 681 C CA . SER A 1 89 ? 3.742 -6.265 -20.542 1.00 48.69 89 SER A CA 1
ATOM 682 C C . SER A 1 89 ? 4.227 -7.653 -20.112 1.00 48.69 89 SER A C 1
ATOM 684 O O . SER A 1 89 ? 5.360 -7.819 -19.676 1.00 48.69 89 SER A O 1
ATOM 686 N N . ALA A 1 90 ? 3.409 -8.687 -20.328 1.00 49.94 90 ALA A N 1
ATOM 687 C CA . ALA A 1 90 ? 3.876 -10.078 -20.313 1.00 49.94 90 ALA A CA 1
ATOM 688 C C . ALA A 1 90 ? 4.371 -10.570 -21.693 1.00 49.94 90 ALA A C 1
ATOM 690 O O . ALA A 1 90 ? 4.695 -11.743 -21.841 1.00 49.94 90 ALA A O 1
ATOM 691 N N . LEU A 1 91 ? 4.458 -9.698 -22.707 1.00 50.69 91 LEU A N 1
ATOM 692 C CA . LEU A 1 91 ? 5.036 -10.028 -24.013 1.00 50.69 91 LEU A CA 1
ATOM 693 C C . LEU A 1 91 ? 6.145 -9.023 -24.374 1.00 50.69 91 LEU A C 1
ATOM 695 O O . LEU A 1 91 ? 5.867 -7.971 -24.937 1.00 50.69 91 LEU A O 1
ATOM 699 N N . GLY A 1 92 ? 7.408 -9.368 -24.091 1.00 49.91 92 GLY A N 1
ATOM 700 C CA . GLY A 1 92 ? 8.500 -9.006 -25.008 1.00 49.91 92 GLY A CA 1
ATOM 701 C C . GLY A 1 92 ? 9.519 -7.921 -24.629 1.00 49.91 92 GLY A C 1
ATOM 702 O O . GLY A 1 92 ? 10.149 -7.391 -25.540 1.00 49.91 92 GLY A O 1
ATOM 703 N N . ALA A 1 93 ? 9.776 -7.615 -23.353 1.00 53.59 93 ALA A N 1
ATOM 704 C CA . ALA A 1 93 ? 10.850 -6.666 -22.991 1.00 53.59 93 ALA A CA 1
ATOM 705 C C . ALA A 1 93 ? 12.273 -7.159 -23.358 1.00 53.59 93 ALA A C 1
ATOM 707 O O . ALA A 1 93 ? 13.194 -6.367 -23.544 1.00 53.59 93 ALA A O 1
ATOM 708 N N . GLU A 1 94 ? 12.460 -8.467 -23.512 1.00 56.00 94 GLU A N 1
ATOM 709 C CA . GLU A 1 94 ? 13.739 -9.080 -23.889 1.00 56.00 94 GLU A CA 1
ATOM 710 C C . GLU A 1 94 ? 14.038 -9.017 -25.400 1.00 56.00 94 GLU A C 1
ATOM 712 O O . GLU A 1 94 ? 15.205 -8.979 -25.794 1.00 56.00 94 GLU A O 1
ATOM 717 N N . GLY A 1 95 ? 13.012 -8.915 -26.255 1.00 57.94 95 GLY A N 1
ATOM 718 C CA . GLY A 1 95 ? 13.186 -8.808 -27.710 1.00 57.94 95 GLY A CA 1
ATOM 719 C C . GLY A 1 95 ? 13.578 -7.404 -28.180 1.00 57.94 95 GLY A C 1
ATOM 720 O O . GLY A 1 95 ? 14.385 -7.252 -29.097 1.00 57.94 95 GLY A O 1
ATOM 721 N N . GLU A 1 96 ? 13.052 -6.364 -27.532 1.00 68.25 96 GLU A N 1
ATOM 722 C CA . GLU A 1 96 ? 13.284 -4.976 -27.944 1.00 68.25 96 GLU A CA 1
ATOM 723 C C . GLU A 1 96 ? 14.712 -4.500 -27.624 1.00 68.25 96 GLU A C 1
ATOM 725 O O . GLU A 1 96 ? 15.354 -3.843 -28.446 1.00 68.25 96 GLU A O 1
ATOM 730 N N . VAL A 1 97 ? 15.269 -4.914 -26.481 1.00 81.69 97 VAL A N 1
ATOM 731 C CA . VAL A 1 97 ? 16.628 -4.529 -26.059 1.00 81.69 97 VAL A CA 1
ATOM 732 C C . VAL A 1 97 ? 17.698 -5.092 -27.001 1.00 81.69 97 VAL A C 1
ATOM 734 O O . VAL A 1 97 ? 18.593 -4.359 -27.426 1.00 81.69 97 VAL A O 1
ATOM 737 N N . TRP A 1 98 ? 17.592 -6.365 -27.397 1.00 81.12 98 TRP A N 1
ATOM 738 C CA . TRP A 1 98 ? 18.535 -6.976 -28.341 1.00 81.12 98 TRP A CA 1
ATOM 739 C C . TRP A 1 98 ? 18.487 -6.338 -29.731 1.00 81.12 98 TRP A C 1
ATOM 741 O O . TRP A 1 98 ? 19.535 -6.181 -30.358 1.00 81.12 98 TRP A O 1
ATOM 751 N N . LEU A 1 99 ? 17.309 -5.908 -30.200 1.00 77.94 99 LEU A N 1
ATOM 752 C CA . LEU A 1 99 ? 17.180 -5.176 -31.464 1.00 77.94 99 LEU A CA 1
ATOM 753 C C . LEU A 1 99 ? 17.870 -3.809 -31.403 1.00 77.94 99 LEU A C 1
ATOM 755 O O . LEU A 1 99 ? 18.543 -3.422 -32.359 1.00 77.94 99 LEU A O 1
ATOM 759 N N . GLN A 1 100 ? 17.757 -3.091 -30.284 1.00 77.81 100 GLN A N 1
ATOM 760 C CA . GLN A 1 100 ? 18.462 -1.819 -30.092 1.00 77.81 100 GLN A CA 1
ATOM 761 C C . GLN A 1 100 ? 19.986 -2.015 -30.052 1.00 77.81 100 GLN A C 1
ATOM 763 O O . GLN A 1 100 ? 20.719 -1.274 -30.710 1.00 77.81 100 GLN A O 1
ATOM 768 N N . ILE A 1 101 ? 20.466 -3.058 -29.364 1.00 83.19 101 ILE A N 1
ATOM 769 C CA . ILE A 1 101 ? 21.893 -3.421 -29.335 1.00 83.19 101 ILE A CA 1
ATOM 770 C C . ILE A 1 101 ? 22.387 -3.797 -30.740 1.00 83.19 101 ILE A C 1
ATOM 772 O O . ILE A 1 101 ? 23.417 -3.288 -31.181 1.00 83.19 101 ILE A O 1
ATOM 776 N N . ALA A 1 102 ? 21.648 -4.630 -31.475 1.00 86.31 102 ALA A N 1
ATOM 777 C CA . ALA A 1 102 ? 22.007 -5.038 -32.832 1.00 86.31 102 ALA A CA 1
ATOM 778 C C . ALA A 1 102 ? 22.078 -3.842 -33.795 1.00 86.31 102 ALA A C 1
ATOM 780 O O . ALA A 1 102 ? 23.019 -3.745 -34.576 1.00 86.31 102 ALA A O 1
ATOM 781 N N . ARG A 1 103 ? 21.135 -2.894 -33.705 1.00 87.56 103 ARG A N 1
ATOM 782 C CA . ARG A 1 103 ? 21.149 -1.654 -34.502 1.00 87.56 103 ARG A CA 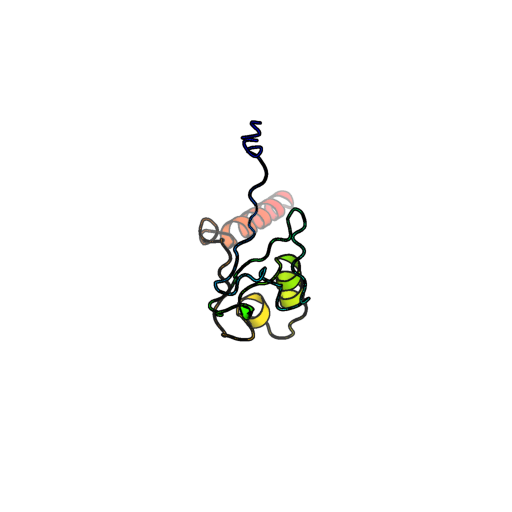1
ATOM 783 C C . ARG A 1 103 ? 22.354 -0.775 -34.184 1.00 87.56 103 ARG A C 1
ATOM 785 O O . ARG A 1 103 ? 22.966 -0.236 -35.101 1.00 87.56 103 ARG A O 1
ATOM 792 N N . TYR A 1 104 ? 22.702 -0.645 -32.906 1.00 84.12 104 TYR A N 1
ATOM 793 C CA . TYR A 1 104 ? 23.878 0.112 -32.481 1.00 84.12 104 TYR A CA 1
ATOM 794 C C . TYR A 1 104 ? 25.179 -0.524 -32.988 1.00 84.12 104 TYR A C 1
ATOM 796 O O . TYR A 1 104 ? 26.043 0.176 -33.513 1.00 84.12 104 TYR A O 1
ATOM 804 N N . LEU A 1 105 ? 25.306 -1.850 -32.879 1.00 86.81 105 LEU A N 1
ATOM 805 C CA . LEU A 1 105 ? 26.472 -2.584 -33.375 1.00 86.81 105 LEU A CA 1
ATOM 806 C C . LEU A 1 105 ? 26.564 -2.559 -34.908 1.00 86.81 105 LEU A C 1
ATOM 808 O O . LEU A 1 105 ? 27.659 -2.399 -35.435 1.00 86.81 105 LEU A O 1
ATOM 812 N N . ALA A 1 106 ? 25.433 -2.637 -35.615 1.00 81.56 106 ALA A N 1
ATOM 813 C CA . ALA A 1 106 ? 25.374 -2.548 -37.076 1.00 81.56 106 ALA A CA 1
ATOM 814 C C . ALA A 1 106 ? 25.724 -1.155 -37.624 1.00 81.56 106 ALA A C 1
ATOM 816 O O . ALA A 1 106 ? 26.153 -1.050 -38.763 1.00 81.56 106 ALA A O 1
ATOM 817 N N . TRP A 1 107 ? 25.545 -0.088 -36.841 1.00 73.75 107 TRP A N 1
ATOM 818 C CA . TRP A 1 107 ? 25.987 1.260 -37.221 1.00 73.75 107 TRP A CA 1
ATOM 819 C C . TRP A 1 107 ? 27.488 1.486 -36.976 1.00 73.75 107 TRP A C 1
ATOM 821 O O . TRP A 1 107 ? 28.070 2.437 -37.491 1.00 73.75 107 TRP A O 1
ATOM 831 N N . ARG A 1 108 ? 28.112 0.639 -36.151 1.00 72.56 108 ARG A N 1
ATOM 832 C CA . ARG A 1 108 ? 29.506 0.783 -35.709 1.00 72.56 108 ARG A CA 1
ATOM 833 C C . ARG A 1 108 ? 30.495 -0.107 -36.484 1.00 72.56 108 ARG A C 1
ATOM 835 O O . ARG A 1 108 ? 31.692 -0.008 -36.222 1.00 72.56 108 ARG A O 1
ATOM 842 N N . LEU A 1 109 ? 29.995 -0.951 -37.391 1.00 62.81 109 LEU A N 1
ATOM 843 C CA . LEU A 1 109 ? 30.718 -1.762 -38.384 1.00 62.81 109 LEU A CA 1
ATOM 844 C C . LEU A 1 109 ? 30.539 -1.138 -39.771 1.00 62.81 109 LEU A C 1
ATOM 846 O O . LEU A 1 109 ? 31.527 -1.150 -40.535 1.00 62.81 109 LEU A O 1
#

Radius of gyration: 21.93 Å; Cα contacts (8 Å, |Δi|>4): 95; chains: 1; bounding box: 70×40×50 Å

Solvent-accessible surface area (backbone atoms only — not comparable to full-atom values): 7038 Å² total; per-residue (Å²): 143,82,82,89,74,76,78,74,95,78,72,79,75,83,71,65,60,44,99,83,74,45,76,62,33,17,67,85,79,69,46,65,77,66,52,98,86,35,46,75,39,64,42,43,86,50,67,78,63,70,20,28,29,29,53,64,59,50,54,50,51,30,68,72,42,91,50,81,54,43,63,48,24,39,91,83,77,61,37,59,52,67,65,99,77,87,82,91,76,92,77,57,76,73,61,55,54,53,52,54,51,50,52,54,53,64,72,73,110

Nearest PDB structures (foldseek):
  8pda-assembly1_A  TM=5.912E-01  e=5.695E-04  Saccharomyces cerevisiae
  2d8s-assembly1_A  TM=5.859E-01  e=3.239E-04  Homo sapiens
  2m6m-assembly1_A  TM=6.254E-01  e=1.268E-02  Saccharomyces cerevisiae S288C

InterPro domains:
  IPR011016 Zinc finger, RING-CH-type [PF12906] (26-77)
  IPR011016 Zinc finger, RING-CH-type [PS51292] (18-84)
  IPR011016 Zinc finger, RING-CH-type [SM00744] (25-78)
  IPR013083 Zinc finger, RING/FYVE/PHD-type [G3DSA:3.30.40.10] (13-91)

Organism: NCBI:txid327968

Foldseek 3Di:
DDDPPDDDPDDDPPQPQDPVRDGQAAPQPRHNDDDDQFHWDQFFPDDDSHRTHTPVSLVVQCVPDPDPQSVAADPPPRGGTPDPPPDDDPDDPPPVVVVVVVVVVVVVD

Sequence (109 aa):
QGYLGRPPASRRPCAMVDDTGTRPVCRFCLEDTVEEGDELIAPCLCSGSMKYVHRSCLDQWRIDGFDPKTVTHCGTCKATFRMEQDSASALGAEGEVWLQIARYLAWRL

pLDDT: mean 73.87, std 16.34, range [41.06, 91.25]